Protein AF-A0A1Y1S1F4-F1 (afdb_monomer)

Secondary structure (DSSP, 8-state):
-HHHHHHHHHHHHHHHHTT----TTHHHHHHHHHTT-EEEETTTTEEEEEEEEEEE-TTS-EEEEEEEEPPPHHHHHHHTT-SSHHHHHHHHHHHHHT--HHHHTTS-HHHHHHHHHHHGGG-

InterPro domains:
  IPR019289 Tail assembly protein E/E' [PF10109] (49-122)

Nearest PDB structures (foldseek):
  2fv4-assembly1_B  TM=3.505E-01  e=1.684E+00  Saccharomyces cerevisiae
  6m3f-assembly1_C  TM=4.269E-01  e=6.542E+00  Mus musculus
  6m3u-assembly2_D  TM=2.854E-01  e=6.167E+00  Mus musculus

Organism: NCBI:txid1963862

Radius of gyration: 14.5 Å; Cα contacts (8 Å, |Δi|>4): 146; chains: 1; bounding box: 39×37×37 Å

pLDDT: mean 90.94, std 4.49, range [61.28, 96.06]

Mean predicted aligned error: 3.95 Å

Sequence (123 aa):
MADQEKAIALLESWEEKFDTVITADRDRLIRAIEAGRITYSEGSETFIIELVKPINLENGDTLTMLEVSEPTVEQLRQAQKIKDEFAMSLRLLSQMVGQPEGVLGRMKARDMNLAAAVMGFFS

Solvent-accessible surface area (backbone atoms only — not comparable to full-atom values): 6997 Å² total; per-residue (Å²): 110,76,55,56,56,50,21,47,53,51,51,52,52,48,26,62,74,51,77,41,83,70,71,75,61,38,72,57,52,34,55,31,36,58,68,70,30,46,48,76,39,78,92,77,59,24,39,38,38,56,44,93,62,69,44,80,45,96,88,71,49,72,47,47,60,43,52,42,38,72,70,51,74,66,51,53,58,57,23,67,72,44,89,47,69,66,61,18,51,47,48,38,49,23,63,30,47,73,43,58,58,79,58,60,70,69,50,53,69,69,52,51,57,48,50,55,53,57,51,56,56,70,107

Foldseek 3Di:
DVLLVVLLVVVVVLCVVLVHDQPDCPVVSSVCVSVVQWDQDPVQRWIKGAAPDWFQDPVRDIDGIFTFHQFDPVQLVVLVVDPDPVSSLLSSRCRRRVHDSVSVVPGDPSSVVVSSSVNSSND

Structure (mmCIF, N/CA/C/O backbone):
data_AF-A0A1Y1S1F4-F1
#
_entry.id   AF-A0A1Y1S1F4-F1
#
loop_
_atom_site.group_PDB
_atom_site.id
_atom_site.type_symbol
_atom_site.label_atom_id
_atom_site.label_alt_id
_atom_site.label_comp_id
_atom_site.label_asym_id
_atom_site.label_entity_id
_atom_site.label_seq_id
_atom_site.pdbx_PDB_ins_code
_atom_site.Cartn_x
_atom_site.Cartn_y
_atom_site.Cartn_z
_atom_site.occupancy
_atom_site.B_iso_or_equiv
_atom_site.auth_seq_id
_atom_site.auth_comp_id
_atom_site.auth_asym_id
_atom_site.auth_atom_id
_atom_site.pdbx_PDB_model_num
ATOM 1 N N . MET A 1 1 ? 4.504 -20.539 -13.453 1.00 61.28 1 MET A N 1
ATOM 2 C CA . MET A 1 1 ? 5.935 -20.218 -13.650 1.00 61.28 1 MET A CA 1
ATOM 3 C C . MET A 1 1 ? 6.086 -18.872 -14.350 1.00 61.28 1 MET A C 1
ATOM 5 O O . MET A 1 1 ? 6.646 -17.987 -13.730 1.00 61.28 1 MET A O 1
ATOM 9 N N . ALA A 1 2 ? 5.481 -18.650 -15.526 1.00 72.00 2 ALA A N 1
ATOM 10 C CA . ALA A 1 2 ? 5.550 -17.350 -16.218 1.00 72.00 2 ALA A CA 1
ATOM 11 C C . ALA A 1 2 ? 5.010 -16.142 -15.414 1.00 72.00 2 ALA A C 1
ATOM 13 O O . ALA A 1 2 ? 5.539 -15.043 -15.541 1.00 72.00 2 ALA A O 1
ATOM 14 N N . ASP A 1 3 ? 3.980 -16.325 -14.582 1.00 82.75 3 ASP A N 1
ATOM 15 C CA . ASP A 1 3 ? 3.404 -15.216 -13.798 1.00 82.75 3 ASP A CA 1
ATOM 16 C C . ASP A 1 3 ? 4.279 -14.815 -12.601 1.00 82.75 3 ASP A C 1
ATOM 18 O O . ASP A 1 3 ? 4.345 -13.640 -12.250 1.00 82.75 3 ASP A O 1
ATOM 22 N N . GLN A 1 4 ? 5.026 -15.773 -12.047 1.00 87.88 4 GLN A N 1
ATOM 23 C CA . GLN A 1 4 ? 5.961 -15.536 -10.948 1.00 87.88 4 GLN A CA 1
ATOM 24 C C . GLN A 1 4 ? 7.175 -14.737 -11.404 1.00 87.88 4 GLN A C 1
ATOM 26 O O . GLN A 1 4 ? 7.568 -13.775 -10.752 1.00 87.88 4 GLN A O 1
ATOM 31 N N . GLU A 1 5 ? 7.747 -15.103 -12.550 1.00 91.56 5 GLU A N 1
ATOM 32 C CA . GLU A 1 5 ? 8.878 -14.386 -13.146 1.00 91.56 5 GLU A CA 1
ATOM 33 C C . GLU A 1 5 ? 8.507 -12.934 -13.468 1.00 91.56 5 GLU A C 1
ATOM 35 O O . GLU A 1 5 ? 9.277 -12.021 -13.179 1.00 91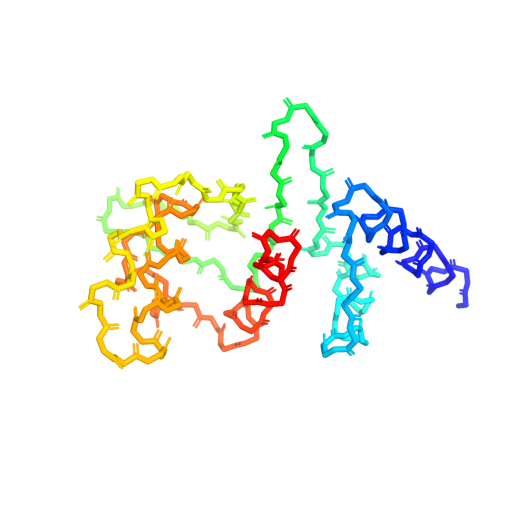.56 5 GLU A O 1
ATOM 40 N N . LYS A 1 6 ? 7.293 -12.699 -13.985 1.00 92.00 6 LYS A N 1
ATOM 41 C CA . LYS A 1 6 ? 6.777 -11.343 -14.220 1.00 92.00 6 LYS A CA 1
ATOM 42 C C . LYS A 1 6 ? 6.608 -10.554 -12.927 1.00 92.00 6 LYS A C 1
ATOM 44 O O . LYS A 1 6 ? 6.964 -9.382 -12.892 1.00 92.00 6 LYS A O 1
ATOM 49 N N . ALA A 1 7 ? 6.065 -11.175 -11.882 1.00 92.75 7 ALA A N 1
ATOM 50 C CA . ALA A 1 7 ? 5.878 -10.515 -10.596 1.00 92.75 7 ALA A CA 1
ATOM 51 C C . ALA A 1 7 ? 7.212 -10.145 -9.934 1.00 92.75 7 ALA A C 1
ATOM 53 O O . ALA A 1 7 ? 7.327 -9.062 -9.366 1.00 92.75 7 ALA A O 1
ATOM 54 N N . ILE A 1 8 ? 8.222 -11.014 -10.046 1.00 94.31 8 ILE A N 1
ATOM 55 C CA . ILE A 1 8 ? 9.587 -10.737 -9.585 1.00 94.31 8 ILE A CA 1
ATOM 56 C C . ILE A 1 8 ? 10.187 -9.569 -10.368 1.00 94.31 8 ILE A C 1
ATOM 58 O O . ILE A 1 8 ? 10.634 -8.611 -9.750 1.00 94.31 8 ILE A O 1
ATOM 62 N N . ALA A 1 9 ? 10.133 -9.606 -11.702 1.00 94.56 9 ALA A N 1
ATOM 63 C CA . ALA A 1 9 ? 10.673 -8.533 -12.536 1.00 94.56 9 ALA A CA 1
ATOM 64 C C . ALA A 1 9 ? 9.987 -7.182 -12.263 1.00 94.56 9 ALA A C 1
ATOM 66 O O . ALA A 1 9 ? 10.637 -6.140 -12.243 1.00 94.56 9 ALA A O 1
ATOM 67 N N . LEU A 1 10 ? 8.672 -7.193 -12.017 1.00 94.19 10 LEU A N 1
ATOM 68 C CA . LEU A 1 10 ? 7.937 -5.985 -11.656 1.00 94.19 10 LEU A CA 1
ATOM 69 C C . LEU A 1 10 ? 8.377 -5.452 -10.289 1.00 94.19 10 LEU A C 1
ATOM 71 O O . LEU A 1 10 ? 8.625 -4.257 -10.155 1.00 94.19 10 LEU A O 1
ATOM 75 N N . LEU A 1 11 ? 8.523 -6.333 -9.297 1.00 93.94 11 LEU A N 1
ATOM 76 C CA . LEU A 1 11 ? 9.023 -5.957 -7.980 1.00 93.94 11 LEU A CA 1
ATOM 77 C C . LEU A 1 11 ? 10.429 -5.346 -8.063 1.00 93.94 11 LEU A C 1
ATOM 79 O O . LEU A 1 11 ? 10.658 -4.289 -7.488 1.00 93.94 11 LEU A O 1
ATOM 83 N N . GLU A 1 12 ? 11.333 -5.964 -8.821 1.00 95.06 12 GLU A N 1
ATOM 84 C CA . GLU A 1 12 ? 12.694 -5.458 -9.045 1.00 95.06 12 GLU A CA 1
ATOM 85 C C . GLU A 1 12 ? 12.688 -4.080 -9.721 1.00 95.06 12 GLU A C 1
ATOM 87 O O . GLU A 1 12 ? 13.450 -3.202 -9.328 1.00 95.06 12 GLU A O 1
ATOM 92 N N . SER A 1 13 ? 11.781 -3.846 -10.676 1.00 94.69 13 SER A N 1
ATOM 93 C CA . SER A 1 13 ? 11.636 -2.527 -11.307 1.00 94.69 13 SER A CA 1
ATOM 94 C C . SER A 1 13 ? 11.172 -1.444 -10.327 1.00 94.69 13 SER A C 1
ATOM 96 O O . SER A 1 13 ? 11.563 -0.284 -10.448 1.00 94.69 13 SER A O 1
ATOM 98 N N . TRP A 1 14 ? 10.350 -1.806 -9.337 1.00 94.19 14 TRP A N 1
ATOM 99 C CA . TRP A 1 14 ? 9.927 -0.878 -8.288 1.00 94.19 14 TRP A CA 1
ATOM 100 C C . TRP A 1 14 ? 11.068 -0.608 -7.309 1.00 94.19 14 TRP A C 1
ATOM 102 O O . TRP A 1 14 ? 11.315 0.543 -6.973 1.00 94.19 14 TRP A O 1
ATOM 112 N N . GLU A 1 15 ? 11.796 -1.646 -6.902 1.00 93.88 15 GLU A N 1
ATOM 113 C CA . GLU A 1 15 ? 13.003 -1.523 -6.076 1.00 93.88 15 GLU A CA 1
ATOM 114 C C . GLU A 1 15 ? 14.040 -0.588 -6.711 1.00 93.88 15 GLU A C 1
ATOM 116 O O . GLU A 1 15 ? 14.527 0.326 -6.051 1.00 93.88 15 GLU A O 1
ATOM 121 N N . GLU A 1 16 ? 14.303 -0.746 -8.011 1.00 93.88 16 GLU A N 1
ATOM 122 C CA . GLU A 1 16 ? 15.185 0.148 -8.766 1.00 93.88 16 GLU A CA 1
ATOM 123 C C . GLU A 1 16 ? 14.636 1.580 -8.825 1.00 93.88 16 GLU A C 1
ATOM 125 O O . GLU A 1 16 ? 15.375 2.532 -8.576 1.00 93.88 16 GLU A O 1
ATOM 130 N N . LYS A 1 17 ? 13.336 1.753 -9.111 1.00 91.19 17 LYS A N 1
ATOM 131 C CA . LYS A 1 17 ? 12.709 3.082 -9.196 1.00 91.19 17 LYS A CA 1
ATOM 132 C C . LYS A 1 17 ? 12.830 3.869 -7.889 1.00 91.19 17 LYS A C 1
ATOM 134 O O . LYS A 1 17 ? 13.038 5.080 -7.928 1.00 91.19 17 LYS A O 1
ATOM 139 N N . PHE A 1 18 ? 12.649 3.193 -6.762 1.00 90.75 18 PHE A N 1
ATOM 140 C CA . PHE A 1 18 ? 12.629 3.805 -5.436 1.00 90.75 18 PHE A CA 1
ATOM 141 C C . PHE A 1 18 ? 13.986 3.747 -4.715 1.00 90.75 18 PHE A C 1
ATOM 143 O O . PHE A 1 18 ? 14.066 4.164 -3.565 1.00 90.75 18 PHE A O 1
ATOM 150 N N . ASP A 1 19 ? 15.040 3.251 -5.376 1.00 92.06 19 ASP A N 1
ATOM 151 C CA . ASP A 1 19 ? 16.378 3.048 -4.793 1.00 92.06 19 ASP A CA 1
ATOM 152 C C . ASP A 1 19 ? 16.327 2.303 -3.443 1.00 92.06 19 ASP A C 1
ATOM 154 O O . ASP A 1 19 ? 16.999 2.650 -2.471 1.00 92.06 19 ASP A O 1
ATOM 158 N N . THR A 1 20 ? 15.480 1.270 -3.367 1.00 90.75 20 THR A N 1
ATOM 159 C CA . THR A 1 20 ? 15.257 0.483 -2.148 1.00 90.75 20 THR A CA 1
ATOM 160 C C . THR A 1 20 ? 15.354 -1.012 -2.419 1.00 90.75 20 THR A C 1
ATOM 162 O O . THR A 1 20 ? 15.155 -1.474 -3.539 1.00 90.75 20 THR A O 1
ATOM 165 N N . VAL A 1 21 ? 15.614 -1.800 -1.375 1.00 90.19 21 VAL A N 1
ATOM 166 C CA . VAL A 1 21 ? 15.599 -3.265 -1.457 1.00 90.19 21 VAL A CA 1
ATOM 167 C C . VAL A 1 21 ? 14.679 -3.826 -0.385 1.00 90.19 21 VAL A C 1
ATOM 169 O O . VAL A 1 21 ? 14.985 -3.813 0.812 1.00 90.19 21 VAL A O 1
ATOM 172 N N . ILE A 1 22 ? 13.565 -4.400 -0.825 1.00 89.75 22 ILE A N 1
ATOM 173 C CA . ILE A 1 22 ? 12.574 -5.032 0.031 1.00 89.75 22 ILE A CA 1
ATOM 174 C C . ILE A 1 22 ? 12.958 -6.498 0.229 1.00 89.75 22 ILE A C 1
ATOM 176 O O . ILE A 1 22 ? 12.674 -7.390 -0.576 1.00 89.75 22 ILE A O 1
ATOM 180 N N . THR A 1 23 ? 13.648 -6.749 1.340 1.00 86.62 23 THR A N 1
ATOM 181 C CA . THR A 1 23 ? 14.022 -8.104 1.776 1.00 86.62 23 THR A CA 1
ATOM 182 C C . THR A 1 23 ? 12.941 -8.720 2.657 1.00 86.62 23 THR A C 1
ATOM 184 O O . THR A 1 23 ? 12.510 -9.854 2.434 1.00 86.62 23 THR A O 1
ATOM 187 N N . ALA A 1 24 ? 12.462 -7.955 3.639 1.00 82.25 24 ALA A N 1
ATOM 188 C CA . ALA A 1 24 ? 11.311 -8.320 4.446 1.00 82.25 24 ALA A CA 1
ATOM 189 C C . ALA A 1 24 ? 10.051 -8.305 3.573 1.00 82.25 24 ALA A C 1
ATOM 191 O O . ALA A 1 24 ? 9.854 -7.405 2.772 1.00 82.25 24 ALA A O 1
ATOM 192 N N . ASP A 1 25 ? 9.194 -9.314 3.717 1.00 89.38 25 ASP A N 1
ATOM 193 C CA . ASP A 1 25 ? 7.916 -9.410 2.999 1.00 89.38 25 ASP A CA 1
ATOM 194 C C . ASP A 1 25 ? 7.990 -9.507 1.459 1.00 89.38 25 ASP A C 1
ATOM 196 O O . ASP A 1 25 ? 6.939 -9.535 0.811 1.00 89.38 25 ASP A O 1
ATOM 200 N N . ARG A 1 26 ? 9.183 -9.692 0.868 1.00 92.50 26 ARG A N 1
ATOM 201 C CA . ARG A 1 26 ? 9.382 -9.878 -0.586 1.00 92.50 26 ARG A CA 1
ATOM 202 C C . ARG A 1 26 ? 8.441 -10.929 -1.179 1.00 92.50 26 ARG A C 1
ATOM 204 O O . ARG A 1 26 ? 7.684 -10.647 -2.102 1.00 92.50 26 ARG A O 1
ATOM 211 N N . ASP A 1 27 ? 8.413 -12.124 -0.589 1.00 92.62 27 ASP A N 1
ATOM 212 C CA . ASP A 1 27 ? 7.548 -13.226 -1.033 1.00 92.62 27 ASP A CA 1
ATOM 213 C C . ASP A 1 27 ? 6.058 -12.865 -0.982 1.00 92.62 27 ASP A C 1
ATOM 215 O O . ASP A 1 27 ? 5.256 -13.347 -1.786 1.00 92.62 27 ASP A O 1
ATOM 219 N N . ARG A 1 28 ? 5.660 -12.026 -0.019 1.00 92.25 28 ARG A N 1
ATOM 220 C CA . ARG A 1 28 ? 4.275 -11.563 0.109 1.00 92.25 28 ARG A CA 1
ATOM 221 C C . ARG A 1 28 ? 3.937 -10.587 -1.011 1.00 92.25 28 ARG A C 1
ATOM 223 O O . ARG A 1 28 ? 2.852 -10.715 -1.577 1.00 92.25 28 ARG A O 1
ATOM 230 N N . LEU A 1 29 ? 4.840 -9.658 -1.319 1.00 93.62 29 LEU A N 1
ATOM 231 C CA . LEU A 1 29 ? 4.683 -8.716 -2.425 1.00 93.62 29 LEU A CA 1
ATOM 232 C C . LEU A 1 29 ? 4.608 -9.457 -3.757 1.00 93.62 29 LEU A C 1
ATOM 234 O O . LEU A 1 29 ? 3.645 -9.247 -4.485 1.00 93.62 29 LEU A O 1
ATOM 238 N N . ILE A 1 30 ? 5.510 -10.410 -4.016 1.00 94.44 30 ILE A N 1
ATOM 239 C CA . ILE A 1 30 ? 5.474 -11.246 -5.229 1.00 94.44 30 ILE A CA 1
ATOM 240 C C . ILE A 1 30 ? 4.104 -11.917 -5.371 1.00 94.44 30 ILE A C 1
ATOM 242 O O . ILE A 1 30 ? 3.430 -11.727 -6.377 1.00 94.44 30 ILE A O 1
ATOM 246 N N . ARG A 1 31 ? 3.621 -12.616 -4.333 1.00 93.56 31 ARG A N 1
ATOM 247 C CA . ARG A 1 31 ? 2.301 -13.277 -4.374 1.00 93.56 31 ARG A CA 1
ATOM 248 C C . ARG A 1 31 ? 1.136 -12.304 -4.547 1.00 93.56 31 ARG A C 1
ATOM 250 O O . ARG A 1 31 ? 0.088 -12.682 -5.068 1.00 93.56 31 ARG A O 1
ATOM 257 N N . ALA A 1 32 ? 1.253 -11.083 -4.034 1.00 93.56 32 ALA A N 1
ATOM 258 C CA . ALA A 1 32 ? 0.223 -10.065 -4.192 1.00 93.56 32 ALA A CA 1
ATOM 259 C C . ALA A 1 32 ? 0.216 -9.482 -5.611 1.00 93.56 32 ALA A C 1
ATOM 261 O O . ALA A 1 32 ? -0.865 -9.297 -6.166 1.00 93.56 32 ALA A O 1
ATOM 262 N N . ILE A 1 33 ? 1.392 -9.273 -6.204 1.00 94.62 33 ILE A N 1
ATOM 263 C CA . ILE A 1 33 ? 1.565 -8.856 -7.598 1.00 94.62 33 ILE A CA 1
ATOM 264 C C . ILE A 1 33 ? 1.034 -9.941 -8.542 1.00 94.62 33 ILE A C 1
ATOM 266 O O . ILE A 1 33 ? 0.211 -9.645 -9.402 1.00 94.62 33 ILE A O 1
ATOM 270 N N . GLU A 1 34 ? 1.411 -11.209 -8.332 1.00 94.19 34 GLU A N 1
ATOM 271 C CA . GLU A 1 34 ? 0.887 -12.356 -9.095 1.00 94.19 34 GLU A CA 1
ATOM 272 C C . GLU A 1 34 ? -0.644 -12.424 -9.056 1.00 94.19 34 GLU A C 1
ATOM 274 O O . GLU A 1 34 ? -1.294 -12.745 -10.047 1.00 94.19 34 GLU A O 1
ATOM 279 N N . ALA A 1 35 ? -1.232 -12.114 -7.898 1.00 91.50 35 ALA A N 1
ATOM 280 C CA . ALA A 1 35 ? -2.676 -12.112 -7.703 1.00 91.50 35 ALA A CA 1
ATOM 281 C C . ALA A 1 35 ? -3.372 -10.843 -8.234 1.00 91.50 35 ALA A C 1
ATOM 283 O O . ALA A 1 35 ? -4.580 -10.711 -8.031 1.00 91.50 35 ALA A O 1
ATOM 284 N N . GLY A 1 36 ? -2.638 -9.906 -8.848 1.00 91.56 36 GLY A N 1
ATOM 285 C CA . GLY A 1 36 ? -3.170 -8.637 -9.352 1.00 91.56 36 GLY A CA 1
ATOM 286 C C . GLY A 1 36 ? -3.687 -7.707 -8.254 1.00 91.56 36 GLY A C 1
ATOM 287 O O . GLY A 1 36 ? -4.599 -6.927 -8.493 1.00 91.56 36 GLY A O 1
ATOM 288 N N . ARG A 1 37 ? -3.164 -7.829 -7.030 1.00 93.38 37 ARG A N 1
ATOM 289 C CA . ARG A 1 37 ? -3.637 -7.068 -5.862 1.00 93.38 37 ARG A CA 1
ATOM 290 C C . ARG A 1 37 ? -2.832 -5.823 -5.565 1.00 93.38 37 ARG A C 1
ATOM 292 O O . ARG A 1 37 ? -3.273 -5.020 -4.752 1.00 93.38 37 ARG A O 1
ATOM 299 N N . ILE A 1 38 ? -1.646 -5.716 -6.148 1.00 95.06 38 ILE A N 1
ATOM 300 C CA . ILE A 1 38 ? -0.850 -4.500 -6.114 1.00 95.06 38 ILE A CA 1
ATOM 301 C C . ILE A 1 38 ? -0.542 -4.124 -7.545 1.00 95.06 38 ILE A C 1
ATOM 303 O O . ILE A 1 38 ? -0.046 -4.948 -8.314 1.00 95.06 38 ILE A O 1
ATOM 307 N N . THR A 1 39 ? -0.775 -2.863 -7.864 1.00 94.94 39 THR A N 1
ATOM 308 C CA . THR A 1 39 ? -0.277 -2.241 -9.084 1.00 94.94 39 THR A CA 1
ATOM 309 C C . THR A 1 39 ? 0.352 -0.909 -8.737 1.00 94.94 39 THR A C 1
ATOM 311 O O . THR A 1 39 ? -0.123 -0.217 -7.842 1.00 94.94 39 THR A O 1
ATOM 314 N N . TYR A 1 40 ? 1.395 -0.527 -9.459 1.00 94.31 40 TYR A N 1
ATOM 315 C CA . TYR A 1 40 ? 1.965 0.806 -9.353 1.00 94.31 40 TYR A CA 1
ATOM 316 C C . TYR A 1 40 ? 1.448 1.673 -10.502 1.00 94.31 40 TYR A C 1
ATOM 318 O O . TYR A 1 40 ? 1.520 1.275 -11.665 1.00 94.31 40 TYR A O 1
ATOM 326 N N . SER A 1 41 ? 0.892 2.835 -10.171 1.00 92.44 41 SER A N 1
ATOM 327 C CA . SER A 1 41 ? 0.405 3.821 -11.131 1.00 92.44 41 SER A CA 1
ATOM 328 C C . SER A 1 41 ? 1.474 4.889 -11.332 1.00 92.44 41 SER A C 1
ATOM 330 O O . SER A 1 41 ? 1.647 5.767 -10.492 1.00 92.44 41 SER A O 1
ATOM 332 N N . GLU A 1 42 ? 2.193 4.832 -12.456 1.00 87.44 42 GLU A N 1
ATOM 333 C CA . GLU A 1 42 ? 3.269 5.789 -12.751 1.00 87.44 42 GLU A CA 1
ATOM 334 C C . GLU A 1 42 ? 2.772 7.233 -12.878 1.00 87.44 42 GLU A C 1
ATOM 336 O O . GLU A 1 42 ? 3.480 8.154 -12.491 1.00 87.44 42 GLU A O 1
ATOM 341 N N . GLY A 1 43 ? 1.556 7.444 -13.394 1.00 87.38 43 GLY A N 1
ATOM 342 C CA . GLY A 1 43 ? 1.014 8.789 -13.609 1.00 87.38 43 GLY A CA 1
ATOM 343 C C . GLY A 1 43 ? 0.645 9.528 -12.320 1.00 87.38 43 GLY A C 1
ATOM 344 O O . GLY A 1 43 ? 0.677 10.755 -12.296 1.00 87.38 43 GLY A O 1
ATOM 345 N N . SER A 1 44 ? 0.292 8.792 -11.265 1.00 87.06 44 SER A N 1
ATOM 346 C CA . SER A 1 44 ? -0.029 9.337 -9.937 1.00 87.06 44 SER A CA 1
ATOM 347 C C . SER A 1 44 ? 1.056 9.060 -8.896 1.00 87.06 44 SER A C 1
ATOM 349 O O . SER A 1 44 ? 0.930 9.512 -7.765 1.00 87.06 44 SER A O 1
ATOM 351 N N . GLU A 1 45 ? 2.094 8.307 -9.265 1.00 90.88 45 GLU A N 1
ATOM 352 C CA . GLU A 1 45 ? 3.159 7.819 -8.384 1.00 90.88 45 GLU A CA 1
ATOM 353 C C . GLU A 1 45 ? 2.640 7.122 -7.116 1.00 90.88 45 GLU A C 1
ATOM 355 O O . GLU A 1 45 ? 3.223 7.219 -6.037 1.00 90.88 45 GLU A O 1
ATOM 360 N N . THR A 1 46 ? 1.540 6.378 -7.253 1.00 93.94 46 THR A N 1
ATOM 361 C CA . THR A 1 46 ? 0.885 5.675 -6.144 1.00 93.94 46 THR A CA 1
ATOM 362 C C . THR A 1 46 ? 0.866 4.166 -6.346 1.00 93.94 46 THR A C 1
ATOM 364 O O . THR A 1 46 ? 0.732 3.660 -7.463 1.00 93.94 46 THR A O 1
ATOM 367 N N . PHE A 1 47 ? 0.953 3.423 -5.245 1.00 95.94 47 PHE A N 1
ATOM 368 C CA . PHE A 1 47 ? 0.632 2.000 -5.229 1.00 95.94 47 PHE A CA 1
ATOM 369 C C . PHE A 1 47 ? -0.853 1.809 -4.955 1.00 95.94 47 PHE A C 1
ATOM 371 O O . PHE A 1 47 ? -1.376 2.293 -3.957 1.00 95.94 47 PHE A O 1
ATOM 378 N N . ILE A 1 48 ? -1.528 1.061 -5.814 1.00 96.06 48 ILE A N 1
ATOM 379 C CA . ILE A 1 48 ? -2.930 0.691 -5.653 1.00 96.06 48 ILE A CA 1
ATOM 380 C C . ILE A 1 48 ? -2.974 -0.710 -5.054 1.00 96.06 48 ILE A C 1
ATOM 382 O O . ILE A 1 48 ? -2.400 -1.641 -5.620 1.00 96.06 48 ILE A O 1
ATOM 386 N N . ILE A 1 49 ? -3.645 -0.855 -3.914 1.00 95.56 49 ILE A N 1
ATOM 387 C CA . ILE A 1 49 ? -3.831 -2.120 -3.204 1.00 95.56 49 ILE A CA 1
ATOM 388 C C . ILE A 1 49 ? -5.310 -2.496 -3.233 1.00 95.56 49 ILE A C 1
ATOM 390 O O . ILE A 1 49 ? -6.131 -1.839 -2.596 1.00 95.56 49 ILE A O 1
ATOM 394 N N . GLU A 1 50 ? -5.645 -3.590 -3.908 1.00 95.50 50 GLU A N 1
ATOM 395 C CA . GLU A 1 50 ? -6.995 -4.158 -3.908 1.00 95.50 50 GLU A CA 1
ATOM 396 C C . GLU A 1 50 ? -7.284 -4.867 -2.579 1.00 95.50 50 GLU A C 1
ATOM 398 O O . GLU A 1 50 ? -6.565 -5.786 -2.161 1.00 95.50 50 GLU A O 1
ATOM 403 N N . LEU A 1 51 ? -8.363 -4.462 -1.909 1.00 93.62 51 LEU A N 1
ATOM 404 C CA . LEU A 1 51 ? -8.767 -5.033 -0.630 1.00 93.62 51 LEU A CA 1
ATOM 405 C C . LEU A 1 51 ? -9.388 -6.414 -0.832 1.00 93.62 51 LEU A C 1
ATOM 407 O O . LEU A 1 51 ? -10.251 -6.626 -1.682 1.00 93.62 51 LEU A O 1
ATOM 411 N N . VAL A 1 52 ? -9.033 -7.368 0.036 1.00 91.19 52 VAL A N 1
ATOM 412 C CA . VAL A 1 52 ? -9.655 -8.706 0.017 1.00 91.19 52 VAL A CA 1
ATOM 413 C C . VAL A 1 52 ? -11.147 -8.637 0.288 1.00 91.19 52 VAL A C 1
ATOM 415 O O . VAL A 1 52 ? -11.919 -9.455 -0.213 1.00 91.19 52 VAL A O 1
ATOM 418 N N . LYS A 1 53 ? -11.538 -7.709 1.159 1.00 91.19 53 LYS A N 1
ATOM 419 C CA . LYS A 1 53 ? -12.924 -7.487 1.524 1.00 91.19 53 LYS A CA 1
ATOM 420 C C . LYS A 1 53 ? -13.215 -5.991 1.441 1.00 91.19 53 LYS A C 1
ATOM 422 O O . LYS A 1 53 ? -12.521 -5.234 2.119 1.00 91.19 53 LYS A O 1
ATOM 427 N N . PRO A 1 54 ? -14.267 -5.588 0.712 1.00 93.19 54 PRO A N 1
ATOM 428 C CA . PRO A 1 54 ? -14.704 -4.204 0.709 1.00 93.19 54 PRO A CA 1
ATOM 429 C C . PRO A 1 54 ? -15.060 -3.719 2.118 1.00 93.19 54 PRO A C 1
ATOM 431 O O . PRO A 1 54 ? -15.600 -4.480 2.935 1.00 93.19 54 PRO A O 1
ATOM 434 N N . ILE A 1 55 ? -14.769 -2.452 2.398 1.00 93.06 55 ILE A N 1
ATOM 435 C CA . ILE A 1 55 ? -15.092 -1.797 3.665 1.00 93.06 55 ILE A CA 1
ATOM 436 C C . ILE A 1 55 ? -16.233 -0.818 3.421 1.00 93.06 55 ILE A C 1
ATOM 438 O O . ILE A 1 55 ? -16.096 0.127 2.649 1.00 93.06 55 ILE A O 1
ATOM 442 N N . ASN A 1 56 ? -17.348 -1.032 4.115 1.00 93.38 56 ASN A N 1
ATOM 443 C CA . ASN A 1 56 ? -18.470 -0.102 4.086 1.00 93.38 56 ASN A CA 1
ATOM 444 C C . ASN A 1 56 ? -18.156 1.097 4.984 1.00 93.38 56 ASN A C 1
ATOM 446 O O . ASN A 1 56 ? -17.820 0.937 6.168 1.00 93.38 56 ASN A O 1
ATOM 450 N N . LEU A 1 57 ? -18.266 2.284 4.406 1.00 91.62 57 LEU A N 1
ATOM 451 C CA . LEU A 1 57 ? -18.048 3.557 5.069 1.00 91.62 57 LEU A CA 1
ATOM 452 C C . LEU A 1 57 ? -19.362 4.090 5.650 1.00 91.62 57 LEU A C 1
ATOM 454 O O . LEU A 1 57 ? -20.461 3.676 5.283 1.00 91.62 57 LEU A O 1
ATOM 458 N N . GLU A 1 58 ? -19.247 5.012 6.602 1.00 87.75 58 GLU A N 1
ATOM 459 C CA . GLU A 1 58 ? -20.402 5.557 7.332 1.00 87.75 58 GLU A CA 1
ATOM 460 C C . GLU A 1 58 ? -21.275 6.470 6.465 1.00 87.75 58 GLU A C 1
ATOM 462 O O . GLU A 1 58 ? -22.457 6.647 6.744 1.00 87.75 58 GLU A O 1
ATOM 467 N N . ASN A 1 59 ? -20.713 7.001 5.380 1.00 87.69 59 ASN A N 1
ATOM 468 C CA . ASN A 1 59 ? -21.423 7.787 4.376 1.00 87.69 59 ASN A CA 1
ATOM 469 C C . ASN A 1 59 ? -22.162 6.922 3.332 1.00 87.69 59 ASN A C 1
ATOM 471 O O . ASN A 1 59 ? -22.796 7.475 2.439 1.00 87.69 59 ASN A O 1
ATOM 475 N N . GLY A 1 60 ? -22.099 5.589 3.445 1.00 90.06 60 GLY A N 1
ATOM 476 C CA . GLY A 1 60 ? -22.712 4.650 2.503 1.00 90.06 60 GLY A CA 1
ATOM 477 C C . GLY A 1 60 ? -21.810 4.236 1.337 1.00 90.06 60 GLY A C 1
ATOM 478 O O . GLY A 1 60 ? -22.185 3.334 0.588 1.00 90.06 60 GLY A O 1
ATOM 479 N N . ASP A 1 61 ? -20.619 4.827 1.210 1.00 91.81 61 ASP A N 1
ATOM 480 C CA . ASP A 1 61 ? -19.649 4.436 0.191 1.00 91.81 61 ASP A CA 1
ATOM 481 C C . ASP A 1 61 ? -18.979 3.102 0.538 1.00 91.81 61 ASP A C 1
ATOM 483 O O . ASP A 1 61 ? -18.978 2.633 1.682 1.00 91.81 61 ASP A O 1
ATOM 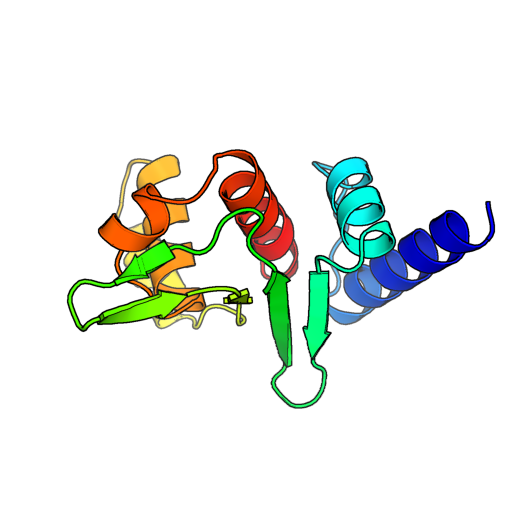487 N N . THR A 1 62 ? -18.384 2.474 -0.472 1.00 94.12 62 THR A N 1
ATOM 488 C CA . THR A 1 62 ? -17.632 1.230 -0.315 1.00 94.12 62 THR A CA 1
ATOM 489 C C . THR A 1 62 ? -16.201 1.435 -0.777 1.00 94.12 62 THR A C 1
ATOM 491 O O . THR A 1 62 ? -15.955 1.758 -1.935 1.00 94.12 62 THR A O 1
ATOM 494 N N . LEU A 1 63 ? -15.257 1.200 0.127 1.00 94.12 63 LEU A N 1
ATOM 495 C CA . LEU A 1 63 ? -13.837 1.202 -0.182 1.00 94.12 63 LEU A CA 1
ATOM 496 C C . LEU A 1 63 ? -13.424 -0.201 -0.635 1.00 94.12 63 LEU A C 1
ATOM 498 O O . LEU A 1 63 ? -13.529 -1.158 0.137 1.00 94.12 63 LEU A O 1
ATOM 502 N N . THR A 1 64 ? -12.981 -0.330 -1.883 1.00 95.00 64 THR A N 1
ATOM 503 C CA . THR A 1 64 ? -12.510 -1.598 -2.472 1.00 95.00 64 THR A CA 1
ATOM 504 C C . THR A 1 64 ? -11.005 -1.634 -2.679 1.00 95.00 64 THR A C 1
ATOM 506 O O . THR A 1 64 ? -10.436 -2.716 -2.719 1.0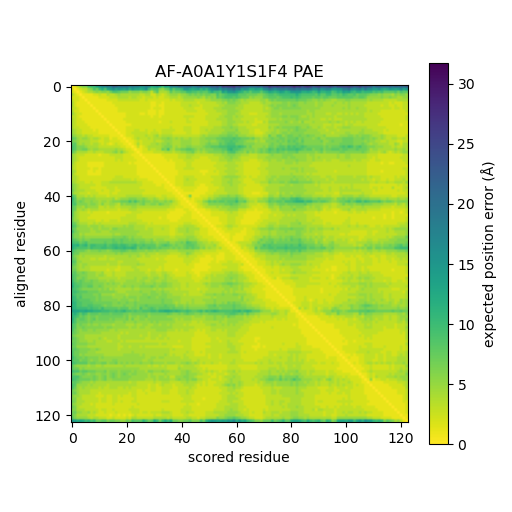0 95.00 64 THR A O 1
ATOM 509 N N . MET A 1 65 ? -10.361 -0.472 -2.757 1.00 94.88 65 MET A N 1
ATOM 510 C CA . MET A 1 65 ? -8.928 -0.332 -2.993 1.00 94.88 65 MET A CA 1
ATOM 511 C C . MET A 1 65 ? -8.344 0.794 -2.137 1.00 94.88 65 MET A C 1
ATOM 513 O O . MET A 1 65 ? -9.076 1.666 -1.669 1.00 94.88 65 MET A O 1
ATOM 517 N N . LEU A 1 66 ? -7.030 0.766 -1.934 1.00 94.31 66 LEU A N 1
ATOM 518 C CA . LEU A 1 66 ? -6.260 1.831 -1.300 1.00 94.31 66 LEU A CA 1
ATOM 519 C C . LEU A 1 66 ? -5.225 2.367 -2.271 1.00 94.31 66 LEU A C 1
ATOM 521 O O . LEU A 1 66 ? -4.503 1.586 -2.879 1.00 94.31 66 LEU A O 1
ATOM 525 N N . GLU A 1 67 ? -5.106 3.684 -2.346 1.00 94.88 67 GLU A N 1
ATOM 526 C CA . GLU A 1 67 ? -4.013 4.347 -3.048 1.00 94.88 67 GLU A CA 1
ATOM 527 C C . GLU A 1 67 ? -2.994 4.806 -2.011 1.00 94.88 67 GLU A C 1
ATOM 529 O O . GLU A 1 67 ? -3.314 5.603 -1.137 1.00 94.88 67 GLU A O 1
ATOM 534 N N . VAL A 1 68 ? -1.785 4.262 -2.069 1.00 95.00 68 VAL A N 1
ATOM 535 C CA . VAL A 1 68 ? -0.683 4.558 -1.156 1.00 95.00 68 VAL A CA 1
ATOM 536 C C . VAL A 1 68 ? 0.306 5.456 -1.894 1.00 95.00 68 VAL A C 1
ATOM 538 O O . VAL A 1 68 ? 0.962 5.005 -2.835 1.00 95.00 68 VAL A O 1
ATOM 541 N N . SER A 1 69 ? 0.400 6.722 -1.491 1.00 94.19 69 SER A N 1
ATOM 542 C CA . SER A 1 69 ? 1.374 7.676 -2.032 1.00 94.19 69 SER A CA 1
ATOM 543 C C . SER A 1 69 ? 2.622 7.773 -1.161 1.00 94.19 69 SER A C 1
ATOM 545 O O . SER A 1 69 ? 2.578 7.443 0.025 1.00 94.19 69 SER A O 1
ATOM 547 N N . GLU A 1 70 ? 3.706 8.318 -1.714 1.00 92.94 70 GLU A N 1
ATOM 548 C CA . GLU A 1 70 ? 4.870 8.727 -0.925 1.00 92.94 70 GLU A CA 1
ATOM 549 C C . GLU A 1 70 ? 4.445 9.702 0.195 1.00 92.94 70 GLU A C 1
ATOM 551 O O . GLU A 1 70 ? 3.622 10.599 -0.042 1.00 92.94 70 GLU A O 1
ATOM 556 N N . PRO A 1 71 ? 4.951 9.541 1.431 1.00 92.06 71 PRO A N 1
ATOM 557 C CA . PRO A 1 71 ? 4.631 10.456 2.507 1.00 92.06 71 PRO A CA 1
ATOM 558 C C . PRO A 1 71 ? 5.426 11.756 2.358 1.00 92.06 71 PRO A C 1
ATOM 560 O O . PRO A 1 71 ? 6.638 11.774 2.168 1.00 92.06 71 PRO A O 1
ATOM 563 N N . THR A 1 72 ? 4.756 12.884 2.550 1.00 92.50 72 THR A N 1
ATOM 564 C CA . THR A 1 72 ? 5.423 14.187 2.629 1.00 92.50 72 THR A CA 1
ATOM 565 C C . THR A 1 72 ? 6.283 14.305 3.892 1.00 92.50 72 THR A C 1
ATOM 567 O O . THR A 1 72 ? 6.000 13.705 4.934 1.00 92.50 72 THR A O 1
ATOM 570 N N . VAL A 1 73 ? 7.280 15.197 3.855 1.00 90.06 7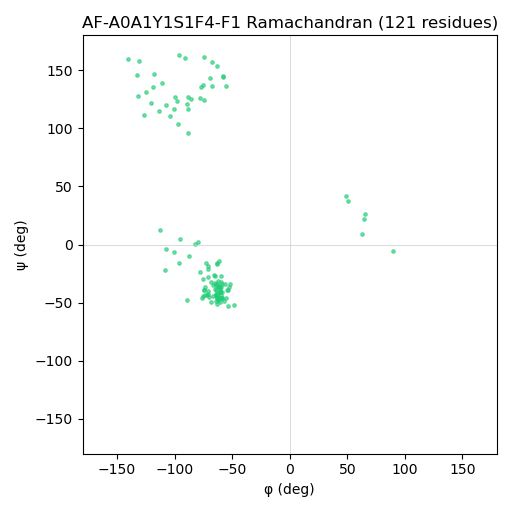3 VAL A N 1
ATOM 571 C CA . VAL A 1 73 ? 8.127 15.524 5.020 1.00 90.06 73 VAL A CA 1
ATOM 572 C C . VAL A 1 73 ? 7.298 15.921 6.249 1.00 90.06 73 VAL A C 1
ATOM 574 O O . VAL A 1 73 ? 7.654 15.585 7.378 1.00 90.06 73 VAL A O 1
ATOM 577 N N . GLU A 1 74 ? 6.186 16.632 6.054 1.00 92.31 74 GLU A N 1
ATOM 578 C CA . GLU A 1 74 ? 5.316 17.040 7.159 1.00 92.31 74 GLU A CA 1
ATOM 579 C C . GLU A 1 74 ? 4.551 15.851 7.759 1.00 92.31 74 GLU A C 1
ATOM 581 O O . GLU A 1 74 ? 4.462 15.742 8.981 1.00 92.31 74 GLU A O 1
ATOM 586 N N . GLN A 1 75 ? 4.061 14.922 6.932 1.00 91.75 75 GLN A N 1
ATOM 587 C CA . GLN A 1 75 ? 3.411 13.692 7.402 1.00 91.75 75 GLN A CA 1
ATOM 588 C C . GLN A 1 75 ? 4.390 12.815 8.196 1.00 91.75 75 GLN A C 1
ATOM 590 O O . GLN A 1 75 ? 4.076 12.405 9.314 1.00 91.75 75 GLN A O 1
ATOM 595 N N . LEU A 1 76 ? 5.620 12.636 7.699 1.00 90.44 76 LEU A N 1
ATOM 596 C CA . LEU A 1 76 ? 6.684 11.928 8.423 1.00 90.44 76 LEU A CA 1
ATOM 597 C C . LEU A 1 76 ? 6.959 12.562 9.794 1.00 90.44 76 LEU A C 1
ATOM 599 O O . LEU A 1 76 ? 6.958 11.875 10.816 1.00 90.44 76 LEU A O 1
ATOM 603 N N . ARG A 1 77 ? 7.123 13.890 9.847 1.00 89.56 77 ARG A N 1
ATOM 604 C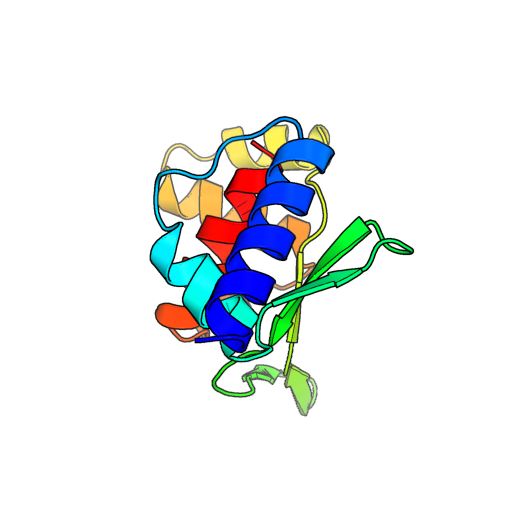 CA . ARG A 1 77 ? 7.335 14.623 11.108 1.00 89.56 77 ARG A CA 1
ATOM 605 C C . ARG A 1 77 ? 6.168 14.490 12.075 1.00 89.56 77 ARG A C 1
ATOM 607 O O . ARG A 1 77 ? 6.378 14.472 13.287 1.00 89.56 77 ARG A O 1
ATOM 614 N N . GLN A 1 78 ? 4.937 14.459 11.574 1.00 89.50 78 GLN A N 1
ATOM 615 C CA . GLN A 1 78 ? 3.754 14.287 12.412 1.00 89.50 78 GLN A CA 1
ATOM 616 C C . GLN A 1 78 ? 3.664 12.870 12.974 1.00 89.50 78 GLN A C 1
ATOM 618 O O . GLN A 1 78 ? 3.392 12.727 14.167 1.00 89.50 78 GLN A O 1
ATOM 623 N N . ALA A 1 79 ? 3.941 11.849 12.160 1.00 88.75 79 ALA A N 1
ATOM 624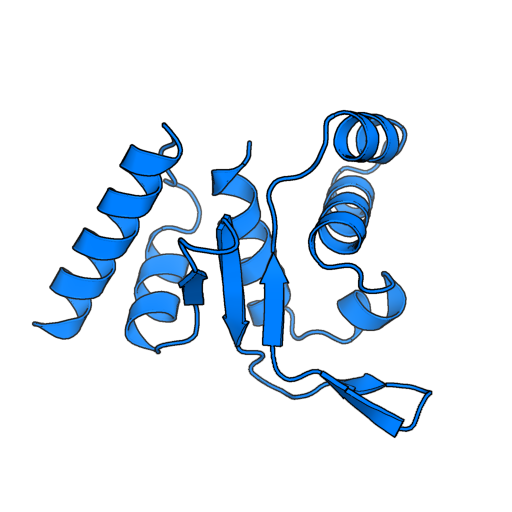 C CA . ALA A 1 79 ? 3.969 10.459 12.597 1.00 88.75 79 ALA A CA 1
ATOM 625 C C . ALA A 1 79 ? 5.061 10.221 13.657 1.00 88.75 79 ALA A C 1
ATOM 627 O O . ALA A 1 79 ? 4.771 9.654 14.707 1.00 88.75 79 ALA A O 1
ATOM 628 N N . GLN A 1 80 ? 6.270 10.761 13.463 1.00 89.56 80 GLN A N 1
ATOM 629 C CA . GLN A 1 80 ? 7.408 10.625 14.392 1.00 89.56 80 GLN A CA 1
ATOM 630 C C . GLN A 1 80 ? 7.171 11.203 15.800 1.00 89.56 80 GLN A C 1
ATOM 632 O O . GLN A 1 80 ? 7.931 10.922 16.726 1.00 89.56 80 GLN A O 1
ATOM 637 N N . LYS A 1 81 ? 6.122 12.014 16.006 1.00 91.69 81 LYS A N 1
ATOM 638 C CA . LYS A 1 81 ? 5.737 12.490 17.349 1.00 91.69 81 LYS A CA 1
ATOM 639 C C . LYS A 1 81 ? 5.102 11.386 18.202 1.00 91.69 81 LYS A C 1
ATOM 641 O O . LYS A 1 81 ? 4.984 11.551 19.418 1.00 91.69 81 LYS A O 1
ATOM 646 N N . ILE A 1 82 ? 4.670 10.288 17.584 1.00 91.19 82 ILE A N 1
ATOM 647 C CA . ILE A 1 82 ? 4.062 9.138 18.250 1.00 91.19 82 ILE A CA 1
ATOM 648 C C . ILE A 1 82 ? 5.179 8.204 18.726 1.00 91.19 82 ILE A C 1
ATOM 650 O O . ILE A 1 82 ? 6.029 7.796 17.947 1.00 91.19 82 ILE A O 1
ATOM 654 N N . LYS A 1 83 ? 5.184 7.873 20.024 1.00 86.94 83 LYS A N 1
ATOM 655 C CA . LYS A 1 83 ? 6.231 7.031 20.637 1.00 86.94 83 LYS A CA 1
ATOM 656 C C . LYS A 1 83 ? 6.078 5.537 20.351 1.00 86.94 83 LYS A C 1
ATOM 658 O O . LYS A 1 83 ? 7.040 4.797 20.499 1.00 86.94 83 LYS A O 1
ATOM 663 N N . ASP A 1 84 ? 4.863 5.103 20.040 1.00 91.75 84 ASP A N 1
ATOM 664 C CA . ASP A 1 84 ? 4.547 3.711 19.742 1.00 91.75 84 ASP A CA 1
ATOM 665 C C . ASP A 1 84 ? 4.721 3.458 18.239 1.00 91.75 84 ASP A C 1
ATOM 667 O O . ASP A 1 84 ? 4.084 4.124 17.424 1.00 91.75 84 ASP A O 1
ATOM 671 N N . GLU A 1 85 ? 5.601 2.524 17.871 1.00 86.19 85 GLU A N 1
ATOM 672 C CA . GLU A 1 85 ? 5.971 2.262 16.470 1.00 86.19 85 GLU A CA 1
ATOM 673 C C . GLU A 1 85 ? 4.780 1.800 15.626 1.00 86.19 85 GLU A C 1
ATOM 675 O O . GLU A 1 85 ? 4.647 2.176 14.456 1.00 86.19 85 GLU A O 1
ATOM 680 N N . PHE A 1 86 ? 3.884 1.016 16.227 1.00 84.94 86 PHE A N 1
ATOM 681 C CA . PHE A 1 86 ? 2.682 0.546 15.556 1.00 84.94 86 PHE A CA 1
ATOM 682 C C . PHE A 1 86 ? 1.719 1.707 15.285 1.00 84.94 86 PHE A C 1
ATOM 684 O O . PHE A 1 86 ? 1.285 1.898 14.149 1.00 84.94 86 PHE A O 1
ATOM 691 N N . ALA A 1 87 ? 1.433 2.529 16.295 1.0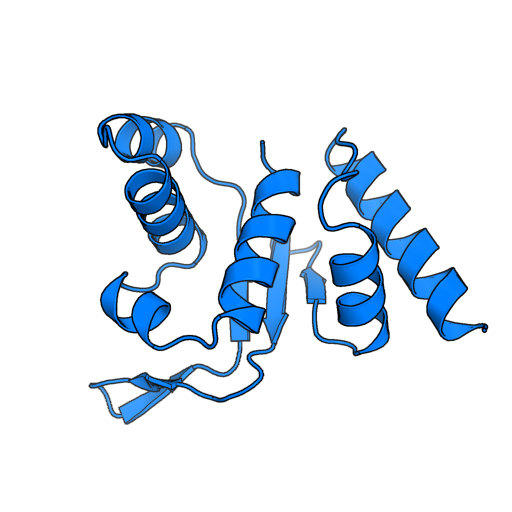0 88.19 87 ALA A N 1
ATOM 692 C CA . ALA A 1 87 ? 0.588 3.708 16.150 1.00 88.19 87 ALA A CA 1
ATOM 693 C C . ALA A 1 87 ? 1.205 4.754 15.205 1.00 88.19 87 ALA A C 1
ATOM 695 O O . ALA A 1 87 ? 0.479 5.385 14.439 1.00 88.19 87 ALA A O 1
ATOM 696 N N . MET A 1 88 ? 2.533 4.907 15.199 1.00 90.31 88 MET A N 1
ATOM 697 C CA . MET A 1 88 ? 3.250 5.743 14.234 1.00 90.31 88 MET A CA 1
ATOM 698 C C . MET A 1 88 ? 3.024 5.249 12.801 1.00 90.31 88 MET A C 1
ATOM 700 O O . MET A 1 88 ? 2.655 6.039 11.932 1.00 90.31 88 MET A O 1
ATOM 704 N N . SER A 1 89 ? 3.203 3.949 12.562 1.00 88.44 89 SER A N 1
ATOM 705 C CA . SER A 1 89 ? 3.027 3.339 11.238 1.00 88.44 89 SER A CA 1
ATOM 706 C C . SER A 1 89 ? 1.578 3.439 10.759 1.00 88.44 89 SER A C 1
ATOM 708 O O . SER A 1 89 ? 1.328 3.810 9.614 1.00 88.44 89 SER A O 1
ATOM 710 N N . LEU A 1 90 ? 0.608 3.190 11.647 1.00 90.75 90 LEU A N 1
ATOM 711 C CA . LEU A 1 90 ? -0.818 3.325 11.343 1.00 90.75 90 LEU A CA 1
ATOM 712 C C . LEU A 1 90 ? -1.199 4.774 11.012 1.00 90.75 90 LEU A C 1
ATOM 714 O O . LEU A 1 90 ? -1.950 5.015 10.065 1.00 90.75 90 LEU A O 1
ATOM 718 N N . ARG A 1 91 ? -0.658 5.742 11.762 1.00 92.81 91 ARG A N 1
ATOM 719 C CA . ARG A 1 91 ? -0.859 7.171 11.503 1.00 92.81 91 ARG A CA 1
ATOM 720 C C . ARG A 1 91 ? -0.292 7.575 10.150 1.00 92.81 91 ARG A C 1
ATOM 722 O O . ARG A 1 91 ? -0.964 8.281 9.401 1.00 92.81 91 ARG A O 1
ATOM 729 N N . LEU A 1 92 ? 0.928 7.138 9.849 1.00 92.50 92 LEU A N 1
ATOM 730 C CA . LEU A 1 92 ? 1.588 7.443 8.586 1.00 92.50 92 LEU A CA 1
ATOM 731 C C . LEU A 1 92 ? 0.812 6.839 7.411 1.00 92.50 92 LEU A C 1
ATOM 733 O O . LEU A 1 92 ? 0.496 7.554 6.466 1.00 92.50 92 LEU A O 1
ATOM 737 N N . LEU A 1 93 ? 0.393 5.574 7.522 1.00 92.88 93 LEU A N 1
ATOM 738 C CA . LEU A 1 93 ? -0.446 4.925 6.517 1.00 92.88 93 LEU A CA 1
ATOM 739 C C . LEU A 1 93 ? -1.764 5.679 6.308 1.00 92.88 93 LEU A C 1
ATOM 741 O O . LEU A 1 93 ? -2.137 5.960 5.174 1.00 92.88 93 LEU A O 1
ATOM 745 N N . SER A 1 94 ? -2.444 6.065 7.393 1.00 94.06 94 SER A N 1
ATOM 746 C CA . SE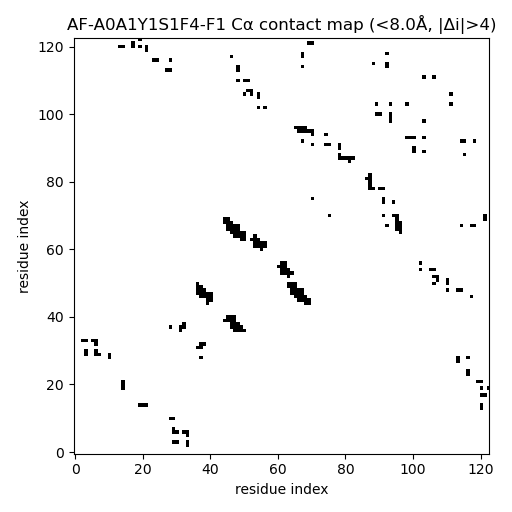R A 1 94 ? -3.669 6.877 7.343 1.00 94.06 94 SER A CA 1
ATOM 747 C C . SER A 1 94 ? -3.482 8.170 6.552 1.00 94.06 94 SER A C 1
ATOM 749 O O . SER A 1 94 ? -4.366 8.560 5.788 1.00 94.06 94 SER A O 1
ATOM 751 N N . GLN A 1 95 ? -2.322 8.811 6.692 1.00 93.25 95 GLN A N 1
ATOM 752 C CA . GLN A 1 95 ? -1.983 10.023 5.959 1.00 93.25 95 GLN A CA 1
ATOM 753 C C . GLN A 1 95 ? -1.632 9.762 4.490 1.00 93.25 95 GLN A C 1
ATOM 755 O O . GLN A 1 95 ? -2.043 10.552 3.643 1.00 93.25 95 GLN A O 1
ATOM 760 N N . MET A 1 96 ? -0.920 8.674 4.190 1.00 93.69 96 MET A N 1
ATOM 761 C CA . MET A 1 96 ? -0.541 8.286 2.823 1.00 93.69 96 MET A CA 1
ATOM 762 C C . MET A 1 96 ? -1.741 7.851 1.978 1.00 93.69 96 MET A C 1
ATOM 764 O O . MET A 1 96 ? -1.742 8.069 0.774 1.00 93.69 96 MET A O 1
ATOM 768 N N . VAL A 1 97 ? -2.763 7.249 2.600 1.00 93.25 97 VAL A N 1
ATOM 769 C CA . VAL A 1 97 ? -3.961 6.768 1.887 1.00 93.25 97 VAL A CA 1
ATOM 770 C C . VAL A 1 97 ? -5.176 7.689 1.999 1.00 93.25 97 VAL A C 1
ATOM 772 O O . VAL A 1 97 ? -6.221 7.422 1.408 1.00 93.25 97 VAL A O 1
ATOM 775 N N . GLY A 1 98 ? -5.087 8.741 2.817 1.00 91.50 98 GLY A N 1
ATOM 776 C CA . GLY A 1 98 ? -6.193 9.669 3.059 1.00 91.50 98 GLY A CA 1
ATOM 777 C C . GLY A 1 98 ? -7.410 9.044 3.753 1.00 91.50 98 GLY A C 1
ATOM 778 O O . GLY A 1 98 ? -8.513 9.576 3.641 1.00 91.50 98 GLY A O 1
ATOM 779 N N . GLN A 1 99 ? -7.238 7.928 4.469 1.00 92.69 99 GLN A N 1
ATOM 780 C CA . GLN A 1 99 ? -8.323 7.223 5.160 1.00 92.69 99 GLN A CA 1
ATOM 781 C C . GLN A 1 99 ? -8.177 7.344 6.677 1.00 92.69 99 GLN A C 1
ATOM 783 O O . GLN A 1 99 ? -7.065 7.197 7.185 1.00 92.69 99 GLN A O 1
ATOM 788 N N . PRO A 1 100 ? -9.269 7.548 7.439 1.00 91.75 100 PRO A N 1
ATOM 789 C CA . PRO A 1 100 ? -9.220 7.566 8.899 1.00 91.75 100 PRO A CA 1
ATOM 790 C C . PRO A 1 100 ? -8.667 6.258 9.484 1.00 91.75 100 PRO A C 1
ATOM 792 O O . PRO A 1 100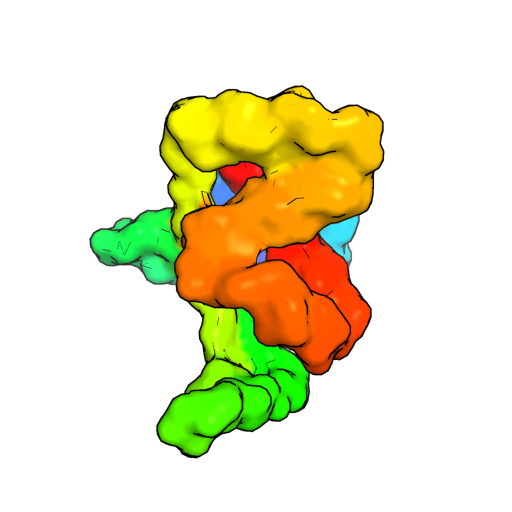 ? -8.991 5.170 9.008 1.00 91.75 100 PRO A O 1
ATOM 795 N N . GLU A 1 101 ? -7.927 6.336 10.591 1.00 91.19 101 GLU A N 1
ATOM 796 C CA . GLU A 1 101 ? -7.365 5.152 11.268 1.00 91.19 101 GLU A CA 1
ATOM 797 C C . GLU A 1 101 ? -8.442 4.128 11.662 1.00 91.19 101 GLU A C 1
ATOM 799 O O . GLU A 1 101 ? -8.220 2.924 11.579 1.00 91.19 101 GLU A O 1
ATOM 804 N N . GLY A 1 102 ? -9.647 4.587 12.020 1.00 89.38 102 GLY A N 1
ATOM 805 C CA . GLY A 1 102 ? -10.786 3.710 12.307 1.00 89.38 102 GLY A CA 1
ATOM 806 C C . GLY A 1 102 ? -11.297 2.927 11.091 1.00 89.38 102 GLY A C 1
ATOM 807 O O . GLY A 1 102 ? -11.856 1.846 11.266 1.00 89.38 102 GLY A O 1
ATOM 808 N N . VAL A 1 103 ? -11.097 3.436 9.869 1.00 90.31 103 VAL A N 1
ATOM 809 C CA . VAL A 1 103 ? -11.371 2.708 8.616 1.00 90.31 103 VAL A CA 1
ATOM 810 C C . VAL A 1 103 ? -10.265 1.688 8.370 1.00 90.31 103 VAL A C 1
ATOM 812 O O . VAL A 1 103 ? -10.561 0.519 8.124 1.00 90.31 103 VAL A O 1
ATOM 815 N N . LEU A 1 104 ? -9.002 2.091 8.534 1.00 90.19 104 LEU A N 1
ATOM 816 C CA . LEU A 1 104 ? -7.855 1.188 8.415 1.00 90.19 104 LEU A CA 1
ATOM 817 C C . LEU A 1 104 ? -7.913 0.034 9.426 1.00 90.19 104 LEU A C 1
ATOM 819 O O . LEU A 1 104 ? -7.635 -1.110 9.082 1.00 90.19 104 LEU A O 1
ATOM 823 N N . GLY A 1 105 ? -8.390 0.287 10.646 1.00 87.62 105 GLY A N 1
ATOM 824 C CA . GLY A 1 105 ? -8.616 -0.743 11.662 1.00 87.62 105 GLY A CA 1
ATOM 825 C C . GLY A 1 105 ? -9.677 -1.788 11.286 1.00 87.62 105 GLY A C 1
ATOM 826 O O . GLY A 1 105 ? -9.718 -2.859 11.889 1.00 87.62 105 GLY A O 1
ATOM 827 N N . ARG A 1 106 ? -10.527 -1.518 10.282 1.00 88.94 106 ARG A N 1
ATOM 828 C CA . ARG A 1 106 ? -11.511 -2.480 9.745 1.00 88.94 106 ARG A CA 1
ATOM 829 C C . ARG A 1 106 ? -10.924 -3.363 8.636 1.00 88.94 106 ARG A C 1
ATOM 831 O O . ARG A 1 106 ? -11.574 -4.335 8.238 1.00 88.94 106 ARG A O 1
ATOM 838 N N . MET A 1 107 ? -9.722 -3.055 8.140 1.00 89.88 107 MET A N 1
ATOM 839 C CA . MET A 1 107 ? -9.036 -3.868 7.135 1.00 89.88 107 MET A CA 1
ATOM 840 C C . MET A 1 107 ? -8.709 -5.259 7.672 1.00 89.88 107 MET A C 1
ATOM 842 O O . MET A 1 107 ? -8.517 -5.487 8.868 1.00 89.88 107 MET A O 1
ATOM 846 N N . LYS A 1 108 ? -8.595 -6.228 6.762 1.00 87.88 108 LYS A N 1
ATOM 847 C CA . LYS A 1 108 ? -8.034 -7.526 7.127 1.00 87.88 108 LYS A CA 1
ATOM 848 C C . LYS A 1 108 ? -6.545 -7.365 7.417 1.00 87.88 108 LYS A C 1
ATOM 850 O O . LYS A 1 108 ? -5.849 -6.660 6.697 1.00 87.88 108 LYS A O 1
ATOM 855 N N . ALA A 1 109 ? -6.044 -8.104 8.410 1.00 87.62 109 ALA A N 1
ATOM 856 C CA . ALA A 1 109 ? -4.621 -8.110 8.762 1.00 87.62 109 ALA A CA 1
ATOM 857 C C . ALA A 1 109 ? -3.715 -8.369 7.545 1.00 87.62 109 ALA A C 1
ATOM 859 O O . ALA A 1 109 ? -2.643 -7.792 7.436 1.00 87.62 109 ALA A O 1
ATOM 860 N N . ARG A 1 110 ? -4.177 -9.186 6.588 1.00 88.44 110 ARG A N 1
ATOM 861 C CA . ARG A 1 110 ? -3.479 -9.414 5.317 1.00 88.44 110 ARG A CA 1
ATOM 862 C C . ARG A 1 110 ? -3.279 -8.130 4.508 1.00 88.44 110 ARG A C 1
ATOM 864 O O . ARG A 1 110 ? -2.181 -7.933 4.006 1.00 88.44 110 ARG A O 1
ATOM 871 N N . ASP A 1 111 ? -4.315 -7.308 4.376 1.00 91.12 111 ASP A N 1
ATOM 872 C CA . ASP A 1 111 ? -4.273 -6.075 3.584 1.00 91.12 111 ASP A CA 1
ATOM 873 C C . ASP A 1 111 ? -3.456 -5.006 4.322 1.00 91.12 111 ASP A C 1
ATOM 875 O O . ASP A 1 111 ? -2.671 -4.297 3.705 1.00 91.12 111 ASP A O 1
ATOM 879 N N . MET A 1 112 ? -3.553 -4.963 5.656 1.00 89.69 112 MET A N 1
ATOM 880 C CA . MET A 1 112 ? -2.725 -4.089 6.496 1.00 89.69 112 MET A CA 1
ATOM 881 C C . MET A 1 112 ? -1.234 -4.423 6.369 1.00 89.69 112 MET A C 1
ATOM 883 O O . MET A 1 112 ? -0.410 -3.549 6.127 1.00 89.69 112 MET A O 1
ATOM 887 N N . ASN A 1 113 ? -0.885 -5.706 6.471 1.00 90.88 113 ASN A N 1
ATOM 888 C CA . ASN A 1 113 ? 0.492 -6.173 6.310 1.00 90.88 113 ASN A CA 1
ATOM 889 C C . ASN A 1 113 ? 1.020 -5.947 4.889 1.00 90.88 113 ASN A C 1
ATOM 891 O O . ASN A 1 113 ? 2.227 -5.864 4.685 1.00 90.88 113 ASN A O 1
ATOM 895 N N . LEU A 1 114 ? 0.127 -5.916 3.899 1.00 92.38 114 LEU A N 1
ATOM 896 C CA . LEU A 1 114 ? 0.486 -5.624 2.521 1.00 92.38 114 LEU A CA 1
ATOM 897 C C . LEU A 1 114 ? 0.760 -4.131 2.329 1.00 92.38 114 LEU A C 1
ATOM 899 O O . LEU A 1 114 ? 1.771 -3.776 1.736 1.00 92.38 114 LEU A O 1
ATOM 903 N N . ALA A 1 115 ? -0.091 -3.276 2.895 1.00 91.94 115 ALA A N 1
ATOM 904 C CA . ALA A 1 115 ? 0.121 -1.836 2.918 1.00 91.94 115 ALA A CA 1
ATOM 905 C C . ALA A 1 115 ? 1.423 -1.464 3.641 1.00 91.94 115 ALA A C 1
ATOM 907 O O . ALA A 1 115 ? 2.200 -0.680 3.113 1.00 91.94 115 ALA A O 1
ATOM 908 N N . ALA A 1 116 ? 1.717 -2.092 4.783 1.00 89.44 116 ALA A N 1
ATOM 909 C CA . ALA A 1 116 ? 2.979 -1.896 5.495 1.00 89.44 116 ALA A CA 1
ATOM 910 C C . ALA A 1 116 ? 4.205 -2.303 4.655 1.00 89.44 116 ALA A C 1
ATOM 912 O O . ALA A 1 116 ? 5.197 -1.583 4.640 1.00 89.44 116 ALA A O 1
ATOM 913 N N . ALA A 1 117 ? 4.128 -3.414 3.913 1.00 91.94 117 ALA A N 1
ATOM 914 C CA . ALA A 1 117 ? 5.204 -3.819 3.005 1.00 91.94 117 ALA A CA 1
ATOM 915 C C . ALA A 1 117 ? 5.404 -2.803 1.866 1.00 91.94 117 ALA A C 1
ATOM 917 O O . ALA A 1 117 ? 6.535 -2.490 1.514 1.00 91.94 117 ALA A O 1
ATOM 918 N N . VAL A 1 118 ? 4.311 -2.247 1.331 1.00 92.12 118 VAL A N 1
ATOM 919 C CA . VAL A 1 118 ? 4.358 -1.189 0.309 1.00 92.12 118 VAL A CA 1
ATOM 920 C C . VAL A 1 118 ? 4.938 0.118 0.861 1.00 92.12 118 VAL A C 1
ATOM 922 O O . VAL A 1 118 ? 5.670 0.803 0.157 1.00 92.12 118 VAL A O 1
ATOM 925 N N . MET A 1 119 ? 4.683 0.458 2.127 1.00 91.06 119 MET A N 1
ATOM 926 C CA . MET A 1 119 ? 5.302 1.635 2.753 1.00 91.06 119 MET A CA 1
ATOM 927 C C . MET A 1 119 ? 6.835 1.562 2.768 1.00 91.06 119 MET A C 1
ATOM 929 O O . MET A 1 119 ? 7.477 2.607 2.737 1.00 91.06 119 MET A O 1
ATOM 933 N N . GLY A 1 120 ? 7.417 0.357 2.768 1.00 88.88 120 GLY A N 1
ATOM 934 C CA . GLY A 1 120 ? 8.867 0.160 2.682 1.00 88.88 120 GLY A CA 1
ATOM 935 C C . GLY A 1 120 ? 9.499 0.661 1.378 1.00 88.88 120 GLY A C 1
ATOM 936 O O . GLY A 1 120 ? 10.709 0.850 1.333 1.00 88.88 120 GLY A O 1
ATOM 937 N N . PHE A 1 121 ? 8.712 0.920 0.325 1.00 88.69 121 PHE A N 1
ATOM 938 C CA . PHE A 1 121 ? 9.229 1.575 -0.883 1.00 88.69 121 PHE A CA 1
ATOM 939 C C . PHE A 1 121 ? 9.552 3.054 -0.685 1.00 88.69 121 PHE A C 1
ATOM 941 O O . PHE A 1 121 ? 10.287 3.623 -1.479 1.00 88.69 121 PHE A O 1
ATOM 948 N N . PHE A 1 122 ? 9.015 3.675 0.362 1.00 87.44 122 PHE A N 1
ATOM 949 C CA . PHE A 1 122 ? 9.154 5.107 0.615 1.00 87.44 122 PHE A CA 1
ATOM 950 C C . PHE A 1 122 ? 10.003 5.419 1.858 1.00 87.44 122 PHE A C 1
ATOM 952 O O . PHE A 1 122 ? 9.942 6.535 2.376 1.00 87.44 122 PHE A O 1
ATOM 959 N N . SER A 1 123 ? 10.709 4.419 2.395 1.00 73.06 123 SER A N 1
ATOM 960 C CA . SER A 1 123 ? 11.496 4.515 3.634 1.00 73.06 123 SER A CA 1
ATOM 961 C C . SER A 1 123 ? 12.980 4.711 3.389 1.00 73.06 123 SER A C 1
ATOM 963 O O . SER A 1 123 ? 13.495 3.998 2.502 1.00 73.06 123 SER A O 1
#